Protein AF-A0A8H7ZTQ6-F1 (afdb_monomer)

Foldseek 3Di:
DDDDDDDDDPDLCQLCVLLVHGPPDDLVNLVCSLVVPCCVPDDDDPVSVVSNVVSCVQSNDVVSVVVSVD

Mean predicted aligned error: 8.86 Å

Organism: NCBI:txid278681

Solvent-accessible surface area (backbone atoms only — not comparable to full-atom values): 4406 Å² total; per-residue (Å²): 136,88,73,91,78,82,83,88,75,78,88,75,42,60,48,30,56,58,57,73,43,59,78,86,56,48,69,66,52,52,53,44,44,71,72,66,47,67,56,84,73,77,81,58,57,70,66,57,54,51,46,31,53,54,25,44,66,34,56,66,32,70,69,48,27,54,64,69,77,103

Nearest PDB structures (foldseek):
  5vso-assembly1_A  TM=7.277E-01  e=8.548E-05  Saccharomyces cerevisiae S288C
  4j7z-assembly6_F  TM=8.302E-01  e=1.857E-03  Thermus thermophilus HB8
  2m6y-assembly1_A  TM=6.473E-01  e=2.754E-04  Homo sapiens
  2ctw-assembly1_A  TM=6.636E-01  e=6.521E-04  Mus musculus
  2dmx-assembly1_A  TM=6.630E-01  e=1.642E-03  Homo sapiens

pLDDT: mean 73.85, std 14.8, range [36.69, 88.88]

Radius of gyration: 12.47 Å; Cα contacts (8 Å, |Δi|>4): 50; chains: 1; bounding box: 33×28×25 Å

Structure (mmCIF, N/CA/C/O backbone):
data_AF-A0A8H7ZTQ6-F1
#
_entry.id   AF-A0A8H7ZTQ6-F1
#
loop_
_atom_site.group_PDB
_atom_site.id
_atom_site.type_symbol
_atom_site.label_atom_id
_atom_site.label_alt_id
_atom_site.label_comp_id
_atom_site.label_asym_id
_atom_site.label_entity_id
_atom_site.label_seq_id
_atom_site.pdbx_PDB_ins_code
_atom_site.Cartn_x
_atom_site.Cartn_y
_atom_site.Cartn_z
_atom_site.occupancy
_atom_site.B_iso_or_equiv
_atom_site.auth_seq_id
_atom_site.auth_comp_id
_atom_site.auth_asym_id
_atom_site.auth_atom_id
_atom_site.pdbx_PDB_model_num
ATOM 1 N N . MET A 1 1 ? 12.225 -23.261 3.439 1.00 36.69 1 MET A N 1
ATOM 2 C CA . MET A 1 1 ? 11.779 -22.525 2.236 1.00 36.69 1 MET A CA 1
ATOM 3 C C . MET A 1 1 ? 10.265 -22.563 2.242 1.00 36.69 1 MET A C 1
ATOM 5 O O . MET A 1 1 ? 9.704 -23.635 2.066 1.00 36.69 1 MET A O 1
ATOM 9 N N . ALA A 1 2 ? 9.627 -21.466 2.646 1.00 37.09 2 ALA A N 1
ATOM 10 C CA . ALA A 1 2 ? 8.206 -21.456 2.970 1.00 37.09 2 ALA A CA 1
ATOM 11 C C . ALA A 1 2 ? 7.336 -21.435 1.704 1.00 37.09 2 ALA A C 1
ATOM 13 O O . ALA A 1 2 ? 7.502 -20.566 0.857 1.00 37.09 2 ALA A O 1
ATOM 14 N N . ALA A 1 3 ? 6.439 -22.421 1.662 1.00 39.53 3 ALA A N 1
ATOM 15 C CA . ALA A 1 3 ? 5.120 -22.460 1.038 1.00 39.53 3 ALA A CA 1
ATOM 16 C C . ALA A 1 3 ? 4.987 -22.083 -0.448 1.00 39.53 3 ALA A C 1
ATOM 18 O O . ALA A 1 3 ? 4.880 -20.924 -0.834 1.00 39.53 3 ALA A O 1
ATOM 19 N N . ALA A 1 4 ? 4.821 -23.134 -1.251 1.00 60.56 4 ALA A N 1
ATOM 20 C CA . ALA A 1 4 ? 3.921 -23.115 -2.392 1.00 60.56 4 ALA A CA 1
ATOM 21 C C . ALA A 1 4 ? 2.513 -22.674 -1.948 1.00 60.56 4 ALA A C 1
ATOM 23 O O . ALA A 1 4 ? 1.966 -23.258 -1.015 1.00 60.56 4 ALA A O 1
ATOM 24 N N . MET A 1 5 ? 1.933 -21.682 -2.621 1.00 49.69 5 MET A N 1
ATOM 25 C CA . MET A 1 5 ? 0.501 -21.357 -2.592 1.00 49.69 5 MET A CA 1
ATOM 26 C C . MET A 1 5 ? 0.165 -20.871 -4.003 1.00 49.69 5 MET A C 1
ATOM 28 O O . MET A 1 5 ? 0.675 -19.852 -4.448 1.00 49.69 5 MET A O 1
ATOM 32 N N . ASP A 1 6 ? -0.258 -21.788 -4.861 1.00 44.44 6 ASP A N 1
ATOM 33 C CA . ASP A 1 6 ? -1.652 -22.176 -5.095 1.00 44.44 6 ASP A CA 1
ATOM 34 C C . ASP A 1 6 ? -2.311 -21.258 -6.126 1.00 44.44 6 ASP A C 1
ATOM 36 O O . ASP A 1 6 ? -2.269 -20.033 -6.066 1.00 44.44 6 ASP A O 1
ATOM 40 N N . ARG A 1 7 ? -2.811 -21.918 -7.162 1.00 64.44 7 ARG A N 1
ATOM 41 C CA . ARG A 1 7 ? -3.411 -21.326 -8.348 1.00 64.44 7 ARG A CA 1
ATOM 42 C C . ARG A 1 7 ? -4.813 -20.836 -7.979 1.00 64.44 7 ARG A C 1
ATOM 44 O O . ARG A 1 7 ? -5.487 -21.486 -7.197 1.00 64.44 7 ARG A O 1
ATOM 51 N N . MET A 1 8 ? -5.272 -19.786 -8.663 1.00 55.72 8 MET A N 1
ATOM 52 C CA . MET A 1 8 ? -6.653 -19.270 -8.667 1.00 55.72 8 MET A CA 1
ATOM 53 C C . MET A 1 8 ? -7.100 -18.506 -7.409 1.00 55.72 8 MET A C 1
ATOM 55 O O . MET A 1 8 ? -7.676 -19.062 -6.483 1.00 55.72 8 MET A O 1
ATOM 59 N N . GLY A 1 9 ? -6.968 -17.178 -7.464 1.00 44.94 9 GLY A N 1
ATOM 60 C CA . GLY A 1 9 ? -7.727 -16.239 -6.641 1.00 44.94 9 GLY A CA 1
ATOM 61 C C . GLY A 1 9 ? -8.443 -15.240 -7.545 1.00 44.94 9 GLY A C 1
ATOM 62 O O . GLY A 1 9 ? -7.821 -14.404 -8.182 1.00 44.94 9 GLY A O 1
ATOM 63 N N . THR A 1 10 ? -9.756 -15.377 -7.656 1.00 44.59 10 THR A N 1
ATOM 64 C CA . THR A 1 10 ? -10.700 -14.471 -8.325 1.00 44.59 10 THR A CA 1
ATOM 65 C C . THR A 1 10 ? -10.440 -12.989 -8.034 1.00 44.59 10 THR A C 1
ATOM 67 O O . THR A 1 10 ? -10.391 -12.626 -6.867 1.00 44.59 10 THR A O 1
ATOM 70 N N . SER A 1 11 ? -10.347 -12.181 -9.101 1.00 54.16 11 SER A N 1
ATOM 71 C CA . SER A 1 11 ? -10.630 -10.739 -9.326 1.00 54.16 11 SER A CA 1
ATOM 72 C C . SER A 1 11 ? -10.371 -9.655 -8.255 1.00 54.16 11 SER A C 1
ATOM 74 O O . SER A 1 11 ? -10.239 -8.494 -8.632 1.00 54.16 11 SER A O 1
ATOM 76 N N . THR A 1 12 ? -10.251 -9.975 -6.971 1.00 60.00 12 THR A N 1
ATOM 77 C CA . THR A 1 12 ? -10.049 -9.038 -5.854 1.00 60.00 12 THR A CA 1
ATOM 78 C C . THR A 1 12 ? -8.575 -8.947 -5.440 1.00 60.00 12 THR A C 1
ATOM 80 O O . THR A 1 12 ? -8.164 -7.987 -4.801 1.00 60.00 12 THR A O 1
ATOM 83 N N . THR A 1 13 ? -7.710 -9.877 -5.854 1.00 77.19 13 THR A N 1
ATOM 84 C CA . THR A 1 13 ? -6.270 -9.861 -5.514 1.00 77.19 13 THR A CA 1
ATOM 85 C C . THR A 1 13 ? -5.407 -9.040 -6.469 1.00 77.19 13 THR A C 1
ATOM 87 O O . THR A 1 13 ? -4.207 -8.908 -6.241 1.00 77.19 13 THR A O 1
ATOM 90 N N . ALA A 1 14 ? -6.002 -8.431 -7.500 1.00 78.81 14 ALA A N 1
ATOM 91 C CA . ALA A 1 14 ? -5.271 -7.774 -8.580 1.00 78.81 14 ALA A CA 1
ATOM 92 C C . ALA A 1 14 ? -4.265 -6.720 -8.082 1.00 78.81 14 ALA A C 1
ATOM 94 O O . ALA A 1 14 ? -3.132 -6.694 -8.551 1.00 78.81 14 ALA A O 1
ATOM 95 N N . LEU A 1 15 ? -4.632 -5.875 -7.112 1.00 83.31 15 LEU A N 1
ATOM 96 C CA . LEU A 1 15 ? -3.719 -4.858 -6.568 1.00 83.31 15 LEU A CA 1
ATOM 97 C C . LEU A 1 15 ? -2.576 -5.460 -5.735 1.00 83.31 15 LEU A C 1
ATOM 99 O O . LEU A 1 15 ? -1.446 -4.980 -5.797 1.00 83.31 15 LEU A O 1
ATOM 103 N N . TYR A 1 16 ? -2.852 -6.532 -4.994 1.00 84.69 16 TYR A N 1
ATOM 104 C CA . TYR A 1 16 ? -1.849 -7.241 -4.200 1.00 84.69 16 TYR A CA 1
ATOM 105 C C . TYR A 1 16 ? -0.824 -7.934 -5.101 1.00 84.69 16 TYR A C 1
ATOM 107 O O . TYR A 1 16 ? 0.380 -7.828 -4.875 1.00 84.69 16 TYR A O 1
ATOM 115 N N . GLU A 1 17 ? -1.290 -8.532 -6.196 1.00 81.69 17 GLU A N 1
ATOM 116 C CA . GLU A 1 17 ? -0.433 -9.140 -7.214 1.00 81.69 17 GLU A CA 1
ATOM 117 C C . GLU A 1 17 ? 0.467 -8.113 -7.908 1.00 81.69 17 GLU A C 1
ATOM 119 O O . GLU A 1 17 ? 1.640 -8.399 -8.144 1.00 81.69 17 GLU A O 1
ATOM 124 N N . ARG A 1 18 ? -0.026 -6.890 -8.169 1.00 81.50 18 ARG A N 1
ATOM 125 C CA . ARG A 1 18 ? 0.807 -5.800 -8.719 1.00 81.50 18 ARG A CA 1
ATOM 126 C C . ARG A 1 18 ? 1.957 -5.417 -7.792 1.00 81.50 18 ARG A C 1
ATOM 128 O O . ARG A 1 18 ? 3.033 -5.095 -8.279 1.00 81.50 18 ARG A O 1
ATOM 135 N N . LEU A 1 19 ? 1.729 -5.454 -6.480 1.00 79.56 19 LEU A N 1
ATOM 136 C CA . LEU A 1 19 ? 2.750 -5.213 -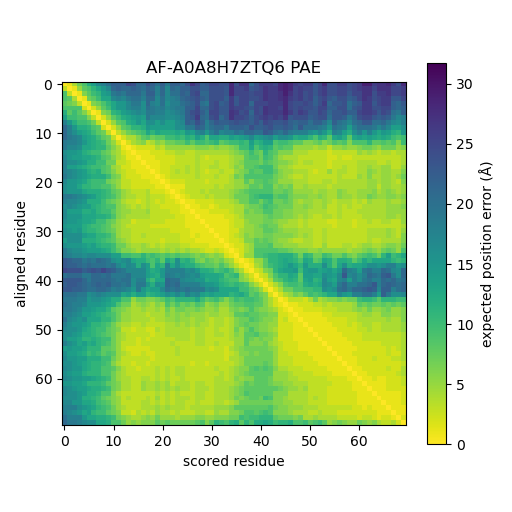5.456 1.00 79.56 19 LEU A CA 1
ATOM 137 C C . LEU A 1 19 ? 3.599 -6.458 -5.149 1.00 79.56 19 LEU A C 1
ATOM 139 O O . LEU A 1 19 ? 4.538 -6.371 -4.361 1.00 79.56 19 LEU A O 1
ATOM 143 N N . GLY A 1 20 ? 3.284 -7.612 -5.747 1.00 78.06 20 GLY A N 1
ATOM 144 C CA . GLY A 1 20 ? 3.986 -8.872 -5.499 1.00 78.06 20 GLY A CA 1
ATOM 145 C C . GLY A 1 20 ? 3.804 -9.403 -4.076 1.00 78.06 20 GLY A C 1
ATOM 146 O O . GLY A 1 20 ? 4.672 -10.108 -3.564 1.00 78.06 20 GLY A O 1
ATOM 147 N N . ILE A 1 21 ? 2.699 -9.045 -3.423 1.00 83.31 21 ILE A N 1
ATOM 148 C CA . ILE A 1 21 ? 2.387 -9.423 -2.044 1.00 83.31 21 I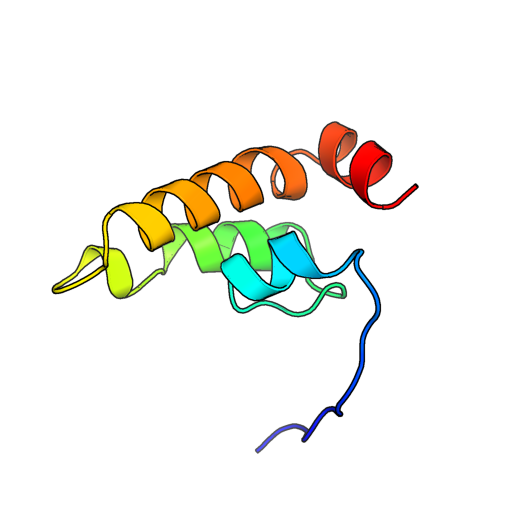LE A CA 1
ATOM 149 C C . ILE A 1 21 ? 1.103 -10.257 -1.996 1.00 83.31 21 ILE A C 1
ATOM 151 O O . ILE A 1 21 ? 0.239 -10.120 -2.862 1.00 83.31 21 ILE A O 1
ATOM 155 N N . PRO A 1 22 ? 0.935 -11.120 -0.984 1.00 82.62 22 PRO A N 1
ATOM 156 C CA . PRO A 1 22 ? -0.320 -11.834 -0.799 1.00 82.62 22 PRO A CA 1
ATOM 157 C C . PRO A 1 22 ? -1.448 -10.876 -0.360 1.00 82.62 22 PRO A C 1
ATOM 159 O O . PRO A 1 22 ? -1.177 -9.884 0.313 1.00 82.62 22 PRO A O 1
ATOM 162 N N . PRO A 1 23 ? -2.730 -11.181 -0.635 1.00 80.06 23 PRO A N 1
ATOM 163 C CA . PRO A 1 23 ? -3.870 -10.418 -0.098 1.00 80.06 23 PRO A CA 1
ATOM 164 C C . PRO A 1 23 ? -3.962 -10.463 1.434 1.00 80.06 23 PRO A C 1
ATOM 166 O O . PRO A 1 23 ? -4.502 -9.558 2.067 1.00 80.06 23 PRO A O 1
ATOM 169 N N . ALA A 1 24 ? -3.364 -11.490 2.043 1.00 80.44 24 ALA A N 1
ATOM 170 C CA . ALA A 1 24 ? -3.177 -11.593 3.486 1.00 80.44 24 ALA A CA 1
ATOM 171 C C . ALA A 1 24 ? -2.091 -10.642 4.032 1.00 80.44 24 ALA A C 1
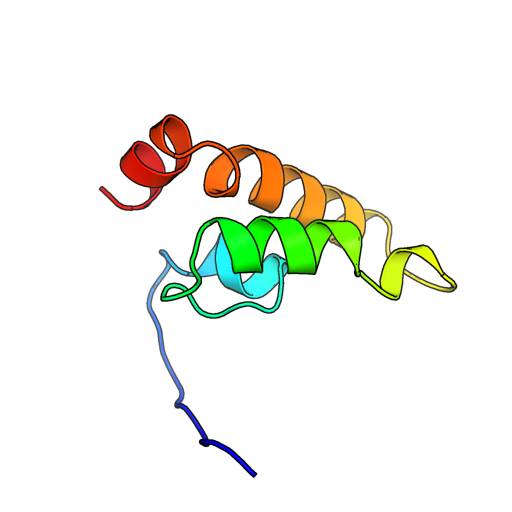ATOM 173 O O . ALA A 1 24 ? -1.860 -10.627 5.240 1.00 80.44 24 ALA A O 1
ATOM 174 N N . ALA A 1 25 ? -1.417 -9.866 3.172 1.00 83.44 25 ALA A N 1
ATOM 175 C CA . ALA A 1 25 ? -0.365 -8.954 3.588 1.00 83.44 25 ALA A CA 1
ATOM 176 C C . ALA A 1 25 ? -0.897 -7.879 4.539 1.00 83.44 25 ALA A C 1
ATOM 178 O O . ALA A 1 25 ? -1.945 -7.244 4.340 1.00 83.44 25 ALA A O 1
ATOM 179 N N . THR A 1 26 ? -0.116 -7.659 5.584 1.00 84.88 26 THR A N 1
ATOM 180 C CA . THR A 1 26 ? -0.332 -6.599 6.556 1.00 84.88 26 THR A CA 1
ATOM 181 C C . THR A 1 26 ? 0.021 -5.239 5.961 1.00 84.88 26 THR A C 1
ATOM 183 O O . THR A 1 26 ? 0.793 -5.114 5.012 1.00 84.88 26 THR A O 1
ATOM 186 N N . ASP A 1 27 ? -0.528 -4.185 6.557 1.00 84.62 27 ASP A N 1
ATOM 187 C CA . ASP A 1 27 ? -0.247 -2.794 6.185 1.00 84.62 27 ASP A CA 1
ATOM 188 C C . ASP A 1 27 ? 1.262 -2.476 6.181 1.00 84.62 27 ASP A C 1
ATOM 190 O O . ASP A 1 27 ? 1.778 -1.721 5.355 1.00 84.62 27 ASP A O 1
ATOM 194 N N . ASP A 1 28 ? 1.995 -3.116 7.094 1.00 85.06 28 ASP A N 1
ATOM 195 C CA . ASP A 1 28 ? 3.439 -2.972 7.198 1.00 85.06 28 ASP A CA 1
ATOM 196 C C . ASP A 1 28 ? 4.183 -3.671 6.051 1.00 85.06 28 ASP A C 1
ATOM 198 O O . ASP A 1 28 ? 5.145 -3.119 5.520 1.00 85.06 28 ASP A O 1
ATOM 202 N N . GLU A 1 29 ? 3.713 -4.839 5.606 1.00 84.31 29 GLU A N 1
ATOM 203 C CA . GLU A 1 29 ? 4.246 -5.530 4.426 1.00 84.31 29 GLU A CA 1
ATOM 204 C C . GLU A 1 29 ? 3.967 -4.756 3.137 1.00 84.31 29 GLU A C 1
ATOM 206 O O . GLU A 1 29 ? 4.865 -4.640 2.308 1.00 84.31 29 GLU A O 1
ATOM 211 N N . ILE A 1 30 ? 2.785 -4.145 3.001 1.00 85.25 30 ILE A N 1
ATOM 212 C CA . ILE A 1 30 ? 2.434 -3.275 1.865 1.00 85.25 30 ILE A CA 1
ATOM 213 C C . ILE A 1 30 ? 3.390 -2.074 1.800 1.00 85.25 30 ILE A C 1
ATOM 215 O O . ILE A 1 30 ? 3.985 -1.786 0.757 1.00 85.25 30 ILE A O 1
ATOM 219 N N . ARG A 1 31 ? 3.608 -1.398 2.938 1.00 83.12 31 ARG A N 1
ATOM 220 C CA . ARG A 1 31 ? 4.558 -0.279 3.043 1.00 83.12 31 ARG A CA 1
ATOM 221 C C . ARG A 1 31 ? 5.997 -0.700 2.778 1.00 83.12 31 ARG A C 1
ATOM 223 O O . ARG A 1 31 ? 6.733 0.045 2.127 1.00 83.12 31 ARG A O 1
ATOM 230 N N . ARG A 1 32 ? 6.416 -1.870 3.263 1.00 83.06 32 ARG A N 1
ATOM 231 C CA . ARG A 1 32 ? 7.754 -2.409 2.989 1.00 83.06 32 ARG A CA 1
ATOM 232 C C . ARG A 1 32 ? 7.915 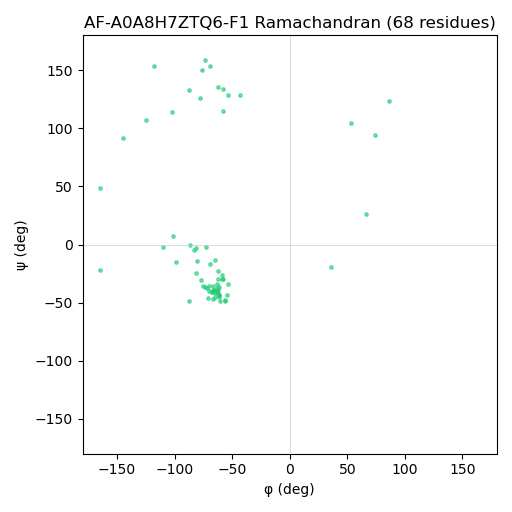-2.759 1.516 1.00 83.06 32 ARG A C 1
ATOM 234 O O . ARG A 1 32 ? 8.905 -2.325 0.945 1.00 83.06 32 ARG A O 1
ATOM 241 N N . ALA A 1 33 ? 6.959 -3.445 0.894 1.00 80.12 33 ALA A N 1
ATOM 242 C CA . ALA A 1 33 ? 7.002 -3.802 -0.525 1.00 80.12 33 ALA A CA 1
ATOM 243 C C . ALA A 1 33 ? 7.166 -2.554 -1.404 1.00 80.12 33 ALA A C 1
ATOM 245 O O . ALA A 1 33 ? 8.105 -2.469 -2.193 1.00 80.12 33 ALA A O 1
ATOM 246 N N . TYR A 1 34 ? 6.357 -1.517 -1.163 1.00 79.62 34 TYR A N 1
ATOM 247 C CA . TYR A 1 34 ? 6.475 -0.238 -1.866 1.00 79.62 34 TYR A CA 1
ATOM 248 C C . TYR A 1 34 ? 7.824 0.472 -1.633 1.00 79.62 34 TYR A C 1
ATOM 250 O O . TYR A 1 34 ? 8.403 1.059 -2.553 1.00 79.62 34 TYR A O 1
ATOM 258 N N . ARG A 1 35 ? 8.355 0.424 -0.403 1.00 76.69 35 ARG A N 1
ATOM 259 C CA . ARG A 1 35 ? 9.616 1.087 -0.029 1.00 76.69 35 ARG A CA 1
ATOM 260 C C . ARG A 1 35 ? 10.862 0.327 -0.513 1.00 76.69 35 ARG A C 1
ATOM 262 O O . ARG A 1 35 ? 11.870 0.971 -0.787 1.00 76.69 35 ARG A O 1
ATOM 269 N N . TYR A 1 36 ? 10.799 -1.001 -0.621 1.00 63.47 36 TYR A N 1
ATOM 270 C CA . TYR A 1 36 ? 11.925 -1.886 -0.956 1.00 63.47 36 TYR A CA 1
ATOM 271 C C . TYR A 1 36 ? 11.942 -2.360 -2.418 1.00 63.47 36 TYR A C 1
ATOM 273 O O . TYR A 1 36 ? 12.764 -3.208 -2.758 1.00 63.47 36 TYR A O 1
ATOM 281 N N . HIS A 1 37 ? 11.067 -1.836 -3.284 1.00 64.75 37 HIS A N 1
ATOM 282 C CA . HIS A 1 37 ? 10.941 -2.313 -4.664 1.00 64.75 37 HIS A CA 1
ATOM 283 C C . HIS A 1 37 ? 12.274 -2.214 -5.443 1.00 64.75 37 HIS A C 1
ATOM 285 O O . HIS A 1 37 ? 12.739 -1.100 -5.714 1.00 64.75 37 HIS A O 1
ATOM 291 N N . PRO A 1 38 ? 12.876 -3.347 -5.862 1.00 56.56 38 PRO A N 1
ATOM 292 C CA . PRO A 1 38 ? 14.109 -3.360 -6.652 1.00 56.56 38 PRO A CA 1
ATOM 293 C C . PRO A 1 38 ? 13.902 -2.827 -8.082 1.00 56.56 38 PRO A C 1
ATOM 295 O O . PRO A 1 38 ? 14.865 -2.410 -8.722 1.00 56.56 38 PRO A O 1
ATOM 298 N N . ASP A 1 39 ? 12.650 -2.746 -8.549 1.00 57.03 39 ASP A N 1
ATOM 299 C CA . ASP A 1 39 ? 12.234 -2.122 -9.816 1.00 57.03 39 ASP A CA 1
ATOM 300 C C . ASP A 1 39 ? 12.619 -0.642 -9.930 1.00 57.03 39 ASP A C 1
ATOM 302 O O . ASP A 1 39 ? 12.942 -0.168 -11.019 1.00 57.03 39 ASP A O 1
ATOM 306 N N . LYS A 1 40 ? 12.698 0.085 -8.804 1.00 55.59 40 LYS A N 1
ATOM 307 C CA . LYS A 1 40 ? 13.224 1.462 -8.793 1.00 55.59 40 LYS A CA 1
ATOM 308 C C . LYS A 1 40 ? 14.710 1.539 -9.164 1.00 55.59 40 LYS A C 1
ATOM 310 O O . LYS A 1 40 ? 15.191 2.633 -9.440 1.00 55.59 40 LYS A O 1
ATOM 315 N N . ASN A 1 41 ? 15.429 0.412 -9.187 1.00 55.72 41 ASN A N 1
ATOM 316 C CA . ASN A 1 41 ? 16.883 0.396 -9.296 1.00 55.72 41 ASN A CA 1
ATOM 317 C C . ASN A 1 41 ? 17.476 -0.111 -10.617 1.00 55.72 41 ASN A C 1
ATOM 319 O O . ASN A 1 41 ? 18.699 -0.000 -10.728 1.00 55.72 41 ASN A O 1
ATOM 323 N N . ARG A 1 42 ? 16.719 -0.566 -11.645 1.00 54.09 42 ARG A N 1
ATOM 324 C CA . ARG A 1 42 ? 17.319 -0.549 -13.006 1.00 54.09 42 ARG A CA 1
ATOM 325 C C . ARG A 1 42 ? 16.492 -0.700 -14.284 1.00 54.09 42 ARG A C 1
ATOM 327 O O . ARG A 1 42 ? 17.045 -0.306 -15.307 1.00 54.09 42 ARG A O 1
ATOM 334 N N . SER A 1 43 ? 15.286 -1.268 -14.342 1.00 52.78 43 SER A N 1
ATOM 335 C CA . SER A 1 43 ? 14.659 -1.565 -15.658 1.00 52.78 43 SER A CA 1
ATOM 336 C C . SER A 1 43 ? 13.156 -1.870 -15.576 1.00 52.78 43 SER A C 1
ATOM 338 O O . SER A 1 43 ? 12.713 -2.887 -16.098 1.00 52.78 43 SER A O 1
ATOM 340 N N . ALA A 1 44 ? 12.375 -1.039 -14.888 1.00 61.75 44 ALA A N 1
ATOM 341 C CA . ALA A 1 44 ? 10.933 -1.256 -14.773 1.00 61.75 44 ALA A CA 1
ATOM 342 C C . ALA A 1 44 ? 10.164 -0.614 -15.935 1.00 61.75 44 ALA A C 1
ATOM 344 O O . ALA A 1 44 ? 10.374 0.566 -16.231 1.00 61.75 44 ALA A O 1
ATOM 345 N N . ASP A 1 45 ? 9.233 -1.357 -16.538 1.00 72.06 45 ASP A N 1
ATOM 346 C CA . ASP A 1 45 ? 8.259 -0.803 -17.476 1.00 72.06 45 ASP A CA 1
ATOM 347 C C . ASP A 1 45 ? 7.435 0.312 -16.798 1.00 72.06 45 ASP A C 1
ATOM 349 O O . ASP A 1 45 ? 6.939 0.132 -15.678 1.00 72.06 45 ASP A O 1
ATOM 353 N N . PRO A 1 46 ? 7.238 1.469 -17.455 1.00 75.00 46 PRO A N 1
ATOM 354 C CA . PRO A 1 46 ? 6.492 2.588 -16.879 1.00 75.00 46 PRO A CA 1
ATOM 355 C C . PRO A 1 46 ? 5.049 2.212 -16.503 1.00 75.00 46 PRO A C 1
ATOM 357 O O . PRO A 1 46 ? 4.507 2.748 -15.535 1.00 75.00 46 PRO A O 1
ATOM 360 N N . GLU A 1 47 ? 4.444 1.253 -17.208 1.00 77.38 47 GLU A N 1
ATOM 361 C CA . GLU A 1 47 ? 3.117 0.713 -16.887 1.00 77.38 47 GLU A CA 1
ATOM 362 C C . GLU A 1 47 ? 3.100 -0.049 -15.555 1.00 77.38 47 GLU A C 1
ATOM 364 O O . GLU A 1 47 ? 2.167 0.093 -14.760 1.00 77.38 47 GLU A O 1
ATOM 369 N N . VAL A 1 48 ? 4.156 -0.814 -15.267 1.00 76.19 48 VAL A N 1
ATOM 370 C CA . VAL A 1 48 ? 4.296 -1.559 -14.009 1.00 76.19 48 VAL A CA 1
ATOM 371 C C . VAL A 1 48 ? 4.463 -0.589 -12.842 1.00 76.19 48 VAL A C 1
ATOM 373 O O . VAL A 1 48 ? 3.811 -0.744 -11.810 1.00 76.19 48 VAL A O 1
ATOM 376 N N . PHE A 1 49 ? 5.250 0.474 -13.026 1.00 77.44 49 PHE A N 1
ATOM 377 C CA . PHE A 1 49 ? 5.419 1.510 -12.008 1.00 77.44 49 PHE A CA 1
ATOM 378 C C . PHE A 1 49 ? 4.102 2.225 -11.674 1.00 77.44 49 PHE A C 1
ATOM 380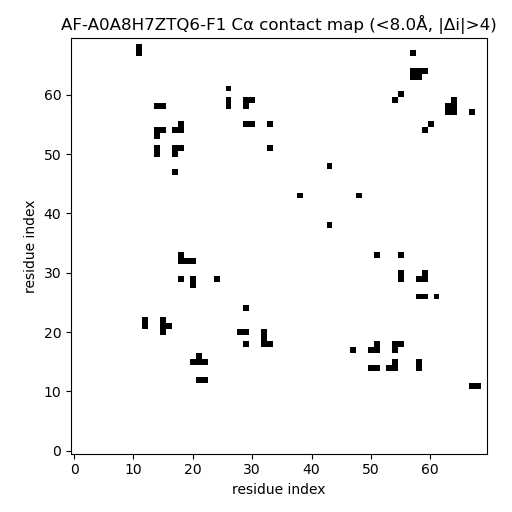 O O . PHE A 1 49 ? 3.779 2.422 -10.499 1.00 77.44 49 PHE A O 1
ATOM 387 N N . GLN A 1 50 ? 3.315 2.595 -12.690 1.00 81.62 50 GLN A N 1
ATOM 388 C CA . GLN A 1 50 ? 1.999 3.199 -12.469 1.00 81.62 50 GLN A CA 1
ATOM 389 C C . GLN A 1 50 ? 1.050 2.239 -11.744 1.00 81.62 50 GLN A C 1
ATOM 391 O O . GLN A 1 50 ? 0.374 2.654 -10.802 1.00 81.62 50 GLN A O 1
ATOM 396 N N . ALA A 1 51 ? 1.044 0.957 -12.118 1.00 82.94 51 ALA A N 1
ATOM 397 C CA . ALA A 1 51 ? 0.214 -0.049 -11.466 1.00 82.94 51 ALA A CA 1
ATOM 398 C C . ALA A 1 51 ? 0.591 -0.263 -9.988 1.00 82.94 51 ALA A C 1
ATOM 400 O O . ALA A 1 51 ? -0.301 -0.361 -9.148 1.00 82.94 51 ALA A O 1
ATOM 401 N N . ILE A 1 52 ? 1.887 -0.275 -9.652 1.00 82.00 52 ILE A N 1
ATOM 402 C CA . ILE A 1 52 ? 2.378 -0.377 -8.267 1.00 82.00 52 ILE A CA 1
ATOM 403 C C . ILE A 1 52 ? 1.973 0.851 -7.445 1.00 82.00 52 ILE A C 1
ATOM 405 O O . ILE A 1 52 ? 1.494 0.706 -6.322 1.00 82.00 52 ILE A O 1
ATOM 409 N N . ASN A 1 53 ? 2.129 2.061 -7.995 1.00 84.75 53 ASN A N 1
ATOM 410 C CA . ASN A 1 53 ? 1.707 3.285 -7.306 1.00 84.75 53 ASN A CA 1
ATOM 411 C C . ASN A 1 53 ? 0.199 3.294 -7.048 1.00 84.75 53 ASN A C 1
ATOM 413 O O . ASN A 1 53 ? -0.228 3.639 -5.952 1.00 84.75 53 ASN A O 1
ATOM 417 N N . HIS A 1 54 ? -0.599 2.893 -8.039 1.00 86.50 54 HIS A N 1
ATOM 418 C CA . HIS A 1 54 ? -2.050 2.816 -7.901 1.00 86.50 54 HIS A CA 1
ATOM 419 C C . HIS A 1 54 ? -2.467 1.761 -6.867 1.00 86.50 54 HIS A C 1
ATOM 421 O O . HIS A 1 54 ? -3.324 2.019 -6.025 1.00 86.50 54 HIS A O 1
ATOM 427 N N . ALA A 1 55 ? -1.809 0.599 -6.871 1.00 86.94 55 ALA A N 1
ATOM 428 C CA . ALA A 1 55 ? -2.019 -0.426 -5.859 1.00 86.94 55 ALA A CA 1
ATOM 429 C C . ALA A 1 55 ? -1.668 0.075 -4.456 1.00 86.94 55 ALA A C 1
ATOM 431 O O . ALA A 1 55 ? -2.445 -0.134 -3.529 1.00 86.94 55 ALA A O 1
ATOM 432 N N . TYR A 1 56 ? -0.553 0.788 -4.293 1.00 87.69 56 TYR A N 1
ATOM 433 C CA . TYR A 1 56 ? -0.180 1.377 -3.010 1.00 87.69 56 TYR A CA 1
ATOM 434 C C . TYR A 1 56 ? -1.140 2.491 -2.563 1.00 87.69 56 TYR A C 1
ATOM 436 O O . TYR A 1 56 ? -1.436 2.587 -1.377 1.00 87.69 56 TYR A O 1
ATOM 444 N N . ASP A 1 57 ? -1.670 3.302 -3.482 1.00 88.38 57 ASP A N 1
ATOM 445 C CA . ASP A 1 57 ? -2.630 4.362 -3.150 1.00 88.38 57 ASP A CA 1
ATOM 446 C C . ASP A 1 57 ? -3.937 3.811 -2.558 1.00 88.38 57 ASP A C 1
ATOM 448 O O . ASP A 1 57 ? -4.524 4.441 -1.679 1.00 88.38 57 ASP A O 1
ATOM 452 N N . ILE A 1 58 ? -4.370 2.629 -3.007 1.00 88.62 58 ILE A N 1
ATOM 453 C CA . ILE A 1 58 ? -5.576 1.954 -2.509 1.00 88.62 58 ILE A CA 1
ATOM 454 C C . IL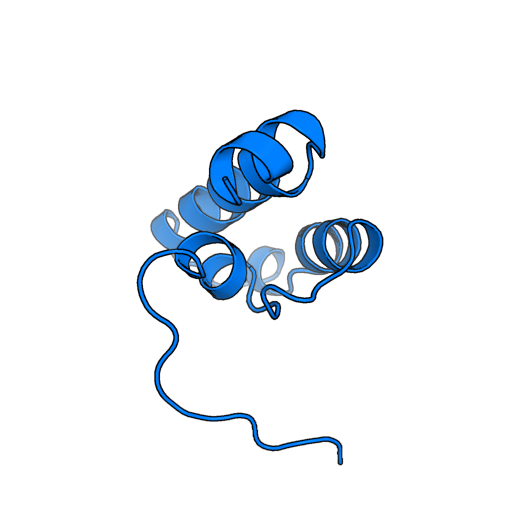E A 1 58 ? -5.258 1.088 -1.286 1.00 88.62 58 ILE A C 1
ATOM 456 O O . ILE A 1 58 ? -5.951 1.175 -0.277 1.00 88.62 58 ILE A O 1
ATOM 460 N N . LEU A 1 59 ? -4.219 0.255 -1.356 1.00 86.12 59 LEU A N 1
ATOM 461 C CA . LEU A 1 59 ? -3.908 -0.734 -0.320 1.00 86.12 59 LEU A CA 1
ATOM 462 C C . LEU A 1 59 ? -3.144 -0.151 0.873 1.00 86.12 59 LEU A C 1
ATOM 464 O O . LEU A 1 59 ? -3.206 -0.713 1.962 1.00 86.12 59 LEU A O 1
ATOM 468 N N . GLY A 1 60 ? -2.424 0.954 0.675 1.00 85.25 60 GLY A N 1
ATOM 469 C CA . GLY A 1 60 ? -1.685 1.655 1.724 1.00 85.25 60 GLY A CA 1
ATOM 470 C C . GLY A 1 60 ? -2.553 2.573 2.588 1.00 85.25 60 GLY A C 1
ATOM 471 O O . GLY A 1 60 ? -2.097 3.003 3.647 1.00 85.25 60 GLY A O 1
ATOM 472 N N . ASP A 1 61 ? -3.786 2.875 2.165 1.00 88.44 61 ASP A N 1
ATOM 473 C CA . ASP A 1 61 ? -4.775 3.549 3.006 1.00 88.44 61 ASP A CA 1
ATOM 474 C C . ASP A 1 61 ? -5.785 2.515 3.528 1.00 88.44 61 ASP A C 1
ATOM 476 O O . ASP A 1 61 ? -6.572 1.982 2.742 1.00 88.44 61 ASP A O 1
ATOM 480 N N . PRO A 1 62 ? -5.841 2.254 4.846 1.00 85.12 62 PRO A N 1
ATOM 481 C CA . PRO A 1 62 ? -6.756 1.271 5.414 1.00 85.12 62 PRO A CA 1
ATOM 482 C C . PRO A 1 62 ? -8.232 1.575 5.120 1.00 85.12 62 PRO A C 1
ATOM 484 O O . PRO A 1 62 ? -9.038 0.649 5.056 1.00 85.12 62 PRO A O 1
ATOM 487 N N . LYS A 1 63 ? -8.611 2.842 4.894 1.00 88.88 63 LYS A N 1
ATOM 488 C CA . LYS A 1 63 ? -9.979 3.199 4.486 1.00 88.88 63 LYS A CA 1
ATOM 489 C C . LYS A 1 63 ? -10.265 2.774 3.051 1.00 88.88 63 LYS A C 1
ATOM 491 O O . LYS A 1 63 ? -11.321 2.204 2.793 1.00 88.88 63 LYS A O 1
ATOM 496 N N . LYS A 1 64 ? -9.346 3.051 2.122 1.00 88.88 64 LYS A N 1
ATOM 4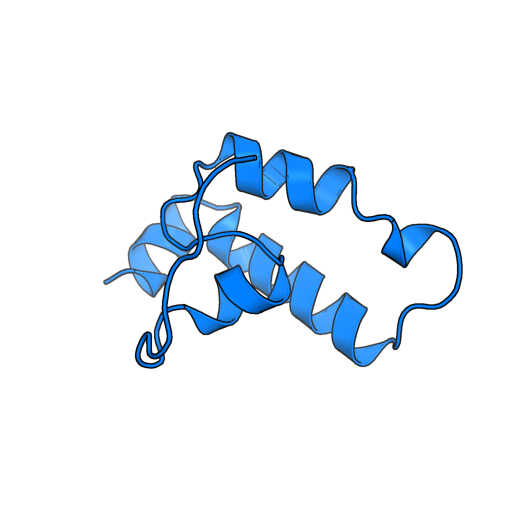97 C CA . LYS A 1 64 ? -9.497 2.670 0.709 1.00 88.88 64 LYS A CA 1
ATOM 498 C C . LYS A 1 64 ? -9.381 1.159 0.535 1.00 88.88 64 LYS A C 1
ATOM 500 O O . LYS A 1 64 ? -10.195 0.581 -0.178 1.0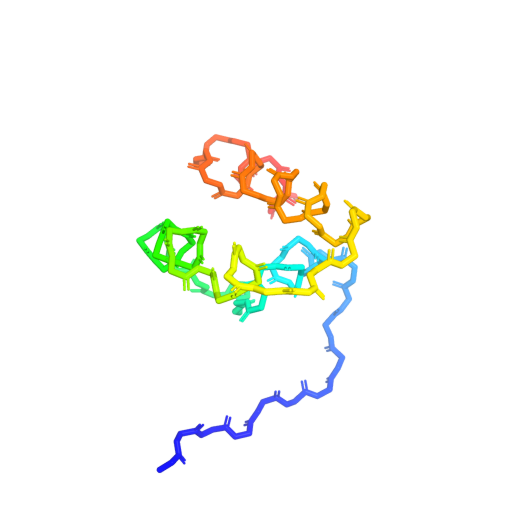0 88.88 64 LYS A O 1
ATOM 505 N N . ARG A 1 65 ? -8.460 0.518 1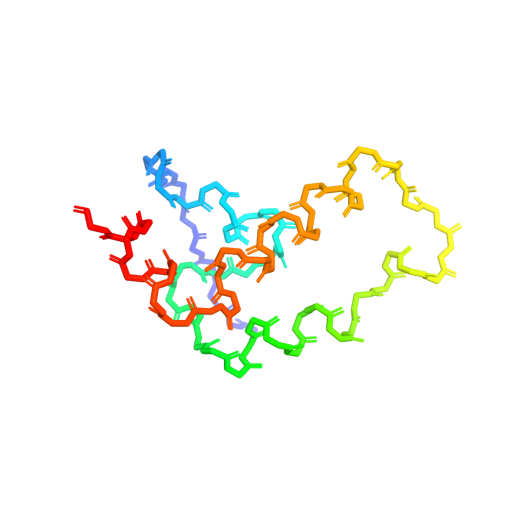.255 1.00 86.44 65 ARG A N 1
ATOM 506 C CA . ARG A 1 65 ? -8.336 -0.938 1.332 1.00 86.44 65 ARG A CA 1
ATOM 507 C C . ARG A 1 65 ? -9.635 -1.574 1.807 1.00 86.44 65 ARG A C 1
ATOM 509 O O . ARG A 1 65 ? -10.125 -2.477 1.153 1.00 86.44 65 ARG A O 1
ATOM 516 N N . ALA A 1 66 ? -10.243 -1.063 2.878 1.00 85.88 66 ALA A N 1
ATOM 517 C CA . ALA A 1 66 ? -11.521 -1.583 3.360 1.00 85.88 66 ALA A CA 1
ATOM 518 C C . ALA A 1 66 ? -12.665 -1.425 2.343 1.00 85.88 66 ALA A C 1
ATOM 520 O O . ALA A 1 66 ? -13.589 -2.226 2.353 1.00 85.88 66 ALA A O 1
ATOM 521 N N . VAL A 1 67 ? -12.627 -0.402 1.481 1.00 87.75 67 VAL A N 1
ATOM 522 C CA . VAL A 1 67 ? -13.592 -0.234 0.378 1.00 87.75 67 VAL A CA 1
ATOM 523 C C . VAL A 1 67 ? -13.305 -1.203 -0.769 1.00 87.75 67 VAL A C 1
ATOM 525 O O . VAL A 1 67 ? -14.241 -1.679 -1.398 1.00 87.75 67 VAL A O 1
ATOM 528 N N . TYR A 1 68 ? -12.032 -1.486 -1.037 1.00 84.81 68 TYR A N 1
ATOM 529 C CA . TYR A 1 68 ? -11.593 -2.420 -2.070 1.00 84.81 68 TYR A CA 1
ATOM 530 C C . TYR A 1 68 ? -11.826 -3.892 -1.681 1.00 84.81 68 TYR A C 1
ATOM 532 O O . TYR A 1 68 ? -12.208 -4.694 -2.526 1.00 84.81 68 TYR A O 1
ATOM 540 N N . ASP A 1 69 ? -11.643 -4.225 -0.402 1.00 81.38 69 ASP A N 1
ATOM 541 C CA . ASP A 1 69 ? -11.838 -5.563 0.171 1.00 81.38 69 ASP A CA 1
ATOM 542 C C . ASP A 1 69 ? -13.322 -5.879 0.483 1.00 81.38 69 ASP A C 1
ATOM 544 O O . ASP A 1 69 ? -13.625 -6.978 0.953 1.00 81.38 69 ASP A O 1
ATOM 548 N N . ARG A 1 70 ? -14.244 -4.928 0.269 1.00 77.94 70 ARG A N 1
ATOM 549 C CA . ARG A 1 70 ? -15.683 -5.048 0.571 1.00 77.94 70 ARG A CA 1
ATOM 550 C C . ARG A 1 70 ? -16.495 -5.544 -0.618 1.00 77.94 70 ARG A C 1
ATOM 552 O O . ARG A 1 70 ? -17.416 -6.352 -0.358 1.00 77.94 70 ARG A O 1
#

Sequence (70 aa):
MAAAMDRMGTSTTALYERLGIPPAATDDEIRRAYRYHPDKNRSADPEVFQAINHAYDILGDPKKRAVYDR

Secondary structure (DSSP, 8-state):
------S---SS-HHHHHTT--TT--HHHHHHHHHH-GGGGTT--HHHHHHHHHHHHHHSSHHHHHHH--

InterPro domains:
  IPR001623 DnaJ domain [PF00226] (15-69)
  IPR001623 DnaJ domain [PR00625] (16-34)
  IPR001623 DnaJ domain [PR00625] (44-64)
  IPR001623 DnaJ domain [PR00625] (64-70)
  IPR001623 DnaJ domain [PS50076] (14-70)
  IPR001623 DnaJ domain [SM00271] (13-64)
  IPR001623 DnaJ domain [cd06257] (16-61)
  IPR018253 DnaJ domain, conserved site [PS00636] (49-68)
  IPR036869 Chaperone J-domain superfamily [G3DSA:1.10.287.110] (2-70)
  IPR036869 Chaperone J-domain superfamily [SSF46565] (12-70)
  IPR051948 Hsp70 co-chaperone J-domain-containing protein [PTHR44360] (6-70)